Protein AF-A0A2S5NII6-F1 (afdb_monomer)

Radius of gyration: 11.16 Å; Cα contacts (8 Å, |Δi|>4): 34; chains: 1; bounding box: 27×22×27 Å

Sequence (57 aa):
MLEKIIAAVATWIIGVISSMGYGGVVLLMAIESACIPLPSEIIMPFAGFLVSKGEMT

Mean predicted aligned error: 5.06 Å

Foldseek 3Di:
DVVVVLVVLLVVLLVQCLVQAPNSLVVVVVVVVVVDDHDVVSSVVSSVVCVVVVNHD

Secondary structure (DSSP, 8-state):
-HHHHHHHHHHHHHHHHHHHHHHHHHHHHHHHHTT----HHHHHHHHHHHHHTT---

pLDDT: mean 82.82, std 5.33, range [62.41, 87.94]

Solvent-accessible surface area (backbone atoms only — not comparable to full-atom values): 3251 Å² total; per-residue (Å²): 115,66,65,60,52,51,51,53,51,49,56,49,51,51,52,43,31,74,74,40,24,53,61,25,50,54,52,49,53,52,45,36,72,69,75,42,93,61,68,59,83,54,55,53,59,52,50,52,50,34,51,75,70,66,70,50,97

Structure (mmCIF, N/CA/C/O backbone):
data_AF-A0A2S5NII6-F1
#
_entry.id   AF-A0A2S5NII6-F1
#
loop_
_atom_site.group_PDB
_atom_site.id
_atom_site.type_symbol
_atom_site.label_atom_id
_atom_site.label_alt_id
_atom_site.label_comp_id
_atom_site.label_asym_id
_atom_site.label_entity_id
_atom_site.label_seq_id
_atom_site.pdbx_PDB_ins_code
_atom_site.Cartn_x
_atom_site.Cartn_y
_atom_site.Cartn_z
_atom_site.occupancy
_atom_site.B_iso_or_equiv
_atom_site.auth_seq_id
_atom_site.auth_comp_id
_atom_site.auth_asym_id
_atom_site.auth_atom_id
_atom_site.pdbx_PDB_model_num
ATOM 1 N N . MET A 1 1 ? 14.200 6.252 -17.275 1.00 64.38 1 MET A N 1
ATOM 2 C CA . MET A 1 1 ? 13.311 5.180 -17.807 1.00 64.38 1 MET A CA 1
ATOM 3 C C . MET A 1 1 ? 12.670 4.387 -16.673 1.00 64.38 1 MET A C 1
ATOM 5 O O . MET A 1 1 ? 11.454 4.256 -16.675 1.00 64.38 1 MET A O 1
ATOM 9 N N . LEU A 1 2 ? 13.457 3.938 -15.688 1.00 70.31 2 LEU A N 1
ATOM 10 C CA . LEU A 1 2 ? 12.985 3.196 -14.511 1.00 70.31 2 LEU A CA 1
ATOM 11 C C . LEU A 1 2 ? 11.949 3.968 -13.665 1.00 70.31 2 LEU A C 1
ATOM 13 O O . LEU A 1 2 ? 10.933 3.402 -13.285 1.00 70.31 2 LEU A O 1
ATOM 17 N N . GLU A 1 3 ? 12.136 5.277 -13.459 1.00 78.19 3 GLU A N 1
ATOM 18 C CA . GLU A 1 3 ? 11.193 6.126 -12.700 1.00 78.19 3 GLU A CA 1
ATOM 19 C C . GLU A 1 3 ? 9.777 6.143 -13.288 1.00 78.19 3 GLU A C 1
ATOM 21 O O . GLU A 1 3 ? 8.802 6.149 -12.545 1.00 78.19 3 GLU A O 1
ATOM 26 N N . LYS A 1 4 ? 9.639 6.103 -14.622 1.00 80.31 4 LYS A N 1
ATOM 27 C CA . LYS A 1 4 ? 8.319 6.062 -15.273 1.00 80.31 4 LYS A CA 1
ATOM 28 C C . LYS A 1 4 ? 7.607 4.735 -15.028 1.00 80.31 4 LYS A C 1
ATOM 30 O O . LYS A 1 4 ? 6.390 4.720 -14.885 1.00 80.31 4 LYS A O 1
ATOM 35 N N . ILE A 1 5 ? 8.365 3.640 -14.980 1.00 80.25 5 ILE A N 1
ATOM 36 C CA . ILE A 1 5 ? 7.837 2.304 -14.690 1.00 80.25 5 ILE A CA 1
ATOM 37 C C . ILE A 1 5 ? 7.390 2.243 -13.229 1.00 80.25 5 ILE A C 1
ATOM 39 O O . ILE A 1 5 ? 6.269 1.829 -12.960 1.00 80.25 5 ILE A O 1
ATOM 43 N N . ILE A 1 6 ? 8.217 2.735 -12.303 1.00 81.50 6 ILE A N 1
ATOM 44 C CA . ILE A 1 6 ? 7.881 2.790 -10.874 1.00 81.50 6 ILE A CA 1
ATOM 45 C C . ILE A 1 6 ? 6.648 3.669 -10.644 1.00 81.50 6 ILE A C 1
ATOM 47 O O . ILE A 1 6 ? 5.738 3.257 -9.934 1.00 81.50 6 ILE A O 1
ATOM 51 N N . ALA A 1 7 ? 6.571 4.839 -11.284 1.00 82.62 7 ALA A N 1
ATOM 52 C CA . ALA A 1 7 ? 5.410 5.719 -11.183 1.00 82.62 7 ALA A CA 1
ATOM 53 C C . ALA A 1 7 ? 4.133 5.061 -11.731 1.00 82.62 7 ALA A C 1
ATOM 55 O O . ALA A 1 7 ? 3.092 5.122 -11.083 1.00 82.62 7 ALA A O 1
ATOM 56 N N . ALA A 1 8 ? 4.209 4.385 -12.882 1.00 85.44 8 ALA A N 1
ATOM 57 C CA . ALA A 1 8 ? 3.065 3.676 -13.456 1.00 85.44 8 ALA A CA 1
ATOM 58 C C . ALA A 1 8 ? 2.577 2.533 -12.550 1.00 85.44 8 ALA A C 1
ATOM 60 O O . ALA A 1 8 ? 1.376 2.396 -12.319 1.00 85.44 8 ALA A O 1
ATOM 61 N N . VAL A 1 9 ? 3.508 1.751 -11.993 1.00 84.88 9 VAL A N 1
ATOM 62 C CA . VAL A 1 9 ? 3.204 0.680 -11.034 1.00 84.88 9 VAL A CA 1
ATOM 63 C C . VAL A 1 9 ? 2.607 1.259 -9.749 1.00 84.88 9 VAL A C 1
ATOM 65 O O . VAL A 1 9 ? 1.588 0.763 -9.282 1.00 84.88 9 VAL A O 1
ATOM 68 N N . ALA A 1 10 ? 3.164 2.346 -9.213 1.00 83.56 10 ALA A N 1
ATOM 69 C CA . ALA A 1 10 ? 2.647 3.010 -8.018 1.00 83.56 10 ALA A CA 1
ATOM 70 C C . ALA A 1 10 ? 1.218 3.538 -8.216 1.00 83.56 10 ALA A C 1
ATOM 72 O O . ALA A 1 10 ? 0.358 3.307 -7.370 1.00 83.56 10 ALA A O 1
ATOM 73 N N . THR A 1 11 ? 0.923 4.191 -9.345 1.00 85.50 11 THR A N 1
ATOM 74 C CA . THR A 1 11 ? -0.444 4.636 -9.660 1.00 85.50 11 THR A CA 1
ATOM 75 C C . THR A 1 11 ? -1.412 3.458 -9.769 1.00 85.50 11 THR A 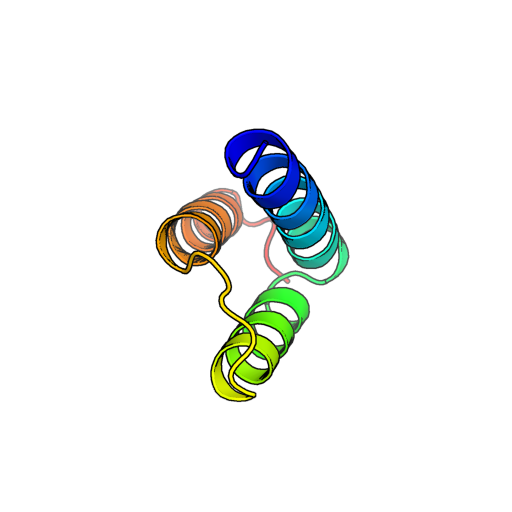C 1
ATOM 77 O O . THR A 1 11 ? -2.537 3.548 -9.281 1.00 85.50 11 THR A O 1
ATOM 80 N N . TRP A 1 12 ? -0.977 2.341 -10.359 1.00 87.81 12 TRP A N 1
ATOM 81 C CA . TRP A 1 12 ? -1.793 1.131 -10.446 1.00 87.81 12 TRP A CA 1
ATOM 82 C C . TRP A 1 12 ? -2.091 0.537 -9.062 1.00 87.81 12 TRP A C 1
ATOM 84 O O . TRP A 1 12 ? -3.252 0.291 -8.743 1.00 87.81 12 TRP A O 1
ATOM 94 N N . ILE A 1 13 ? -1.069 0.398 -8.212 1.00 85.38 13 ILE A N 1
ATOM 95 C CA . ILE A 1 13 ? -1.187 -0.043 -6.814 1.00 85.38 13 ILE A CA 1
ATOM 96 C C . ILE A 1 13 ? -2.200 0.824 -6.058 1.00 85.38 13 ILE A C 1
ATOM 98 O O . ILE A 1 13 ? -3.121 0.301 -5.435 1.00 85.38 13 ILE A O 1
ATOM 102 N N . ILE A 1 14 ? -2.054 2.150 -6.134 1.00 85.62 14 ILE A N 1
ATOM 103 C CA . ILE A 1 14 ? -2.940 3.107 -5.461 1.00 85.62 14 ILE A CA 1
ATOM 104 C C . ILE A 1 14 ? -4.389 2.925 -5.928 1.00 85.62 14 ILE A C 1
ATOM 106 O O . ILE A 1 14 ? -5.298 2.923 -5.101 1.00 85.62 14 ILE A O 1
ATOM 110 N N . GLY A 1 15 ? -4.611 2.709 -7.229 1.00 86.56 15 GLY A N 1
ATOM 111 C CA . GLY A 1 15 ? -5.937 2.415 -7.778 1.00 86.56 15 GLY A CA 1
ATOM 112 C C . GLY A 1 15 ? -6.540 1.115 -7.233 1.00 86.56 15 GLY A C 1
ATOM 113 O O . GLY A 1 15 ? -7.715 1.088 -6.871 1.00 86.56 15 GLY A O 1
ATOM 114 N N . VAL A 1 16 ? -5.735 0.056 -7.109 1.00 87.06 16 VAL A N 1
ATOM 115 C CA . VAL A 1 16 ? -6.172 -1.230 -6.539 1.00 87.06 16 VAL A CA 1
ATOM 116 C C . VAL A 1 16 ? -6.533 -1.085 -5.060 1.00 87.06 16 VAL A C 1
ATOM 118 O O . VAL A 1 16 ? -7.613 -1.512 -4.656 1.00 87.06 16 VAL A O 1
ATOM 121 N N . ILE A 1 17 ? -5.678 -0.446 -4.254 1.00 86.88 17 ILE A N 1
ATOM 122 C CA . ILE A 1 17 ? -5.933 -0.239 -2.818 1.00 86.88 17 ILE A CA 1
ATOM 123 C C . ILE A 1 17 ? -7.155 0.665 -2.618 1.00 86.88 17 ILE A C 1
ATOM 125 O O . ILE A 1 17 ? -8.009 0.363 -1.792 1.00 86.88 17 ILE A O 1
ATOM 129 N N . SER A 1 18 ? -7.284 1.739 -3.402 1.00 83.69 18 SER A N 1
ATOM 130 C CA . SER A 1 18 ? -8.425 2.655 -3.305 1.00 83.69 18 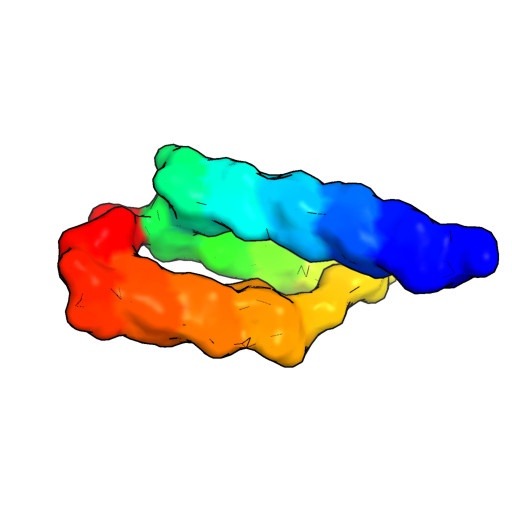SER A CA 1
ATOM 131 C C . SER A 1 18 ? -9.753 1.990 -3.667 1.00 83.69 18 SER A C 1
ATOM 133 O O . SER A 1 18 ? -10.786 2.413 -3.159 1.00 83.69 18 SER A O 1
ATOM 135 N N . SER A 1 19 ? -9.751 0.986 -4.549 1.00 85.31 19 SER A N 1
ATOM 136 C CA . SER A 1 19 ? -10.978 0.301 -4.966 1.00 85.31 19 SER A CA 1
ATOM 137 C C . SER A 1 19 ? -11.311 -0.930 -4.124 1.00 85.31 19 SER A C 1
ATOM 139 O O . SER A 1 19 ? -12.476 -1.316 -4.072 1.00 85.31 19 SER A O 1
ATOM 141 N N . MET A 1 20 ? -10.309 -1.586 -3.532 1.00 82.38 20 MET A N 1
ATOM 142 C CA . MET A 1 20 ? -10.450 -2.903 -2.896 1.00 82.38 20 MET A CA 1
ATOM 143 C C . MET A 1 20 ? -10.080 -2.898 -1.402 1.00 82.38 20 MET A C 1
ATOM 145 O O . MET A 1 20 ? -10.176 -3.934 -0.746 1.00 82.38 20 MET A O 1
ATOM 149 N N . GLY A 1 21 ? -9.646 -1.759 -0.853 1.00 84.56 21 GLY A N 1
ATOM 150 C CA . GLY A 1 21 ? -9.372 -1.585 0.574 1.00 84.56 21 GLY A CA 1
ATOM 151 C C . GLY A 1 21 ? -8.359 -2.597 1.110 1.00 84.56 21 GLY A C 1
ATOM 152 O O . GLY A 1 21 ? -7.294 -2.805 0.516 1.00 84.56 21 GLY A O 1
ATOM 153 N N . TYR A 1 22 ? -8.699 -3.263 2.219 1.00 82.94 22 TYR A N 1
ATOM 154 C CA . TYR A 1 22 ? -7.848 -4.301 2.811 1.00 82.94 22 TYR A CA 1
ATOM 155 C C . TYR A 1 22 ? -7.611 -5.485 1.869 1.00 82.94 22 TYR A C 1
ATOM 157 O O . TYR A 1 22 ? -6.500 -6.019 1.826 1.00 82.94 22 TYR A O 1
ATOM 165 N N . GLY A 1 23 ? -8.613 -5.863 1.071 1.00 84.94 23 GLY A N 1
ATOM 166 C CA . GLY A 1 23 ? -8.480 -6.934 0.080 1.00 84.94 23 GLY A CA 1
ATOM 167 C C . GLY A 1 23 ? -7.431 -6.611 -0.986 1.00 84.94 23 GLY A C 1
ATOM 168 O O . GLY A 1 23 ? -6.646 -7.479 -1.367 1.00 84.94 23 GLY A O 1
ATOM 169 N N . GLY A 1 24 ? -7.351 -5.341 -1.394 1.00 87.56 24 GLY A N 1
ATOM 170 C CA . GLY A 1 24 ? -6.332 -4.855 -2.324 1.00 87.56 24 GLY A CA 1
ATOM 171 C C . GLY A 1 24 ? -4.924 -4.962 -1.749 1.00 87.56 24 GLY A C 1
ATOM 172 O O . GLY A 1 24 ? -4.021 -5.436 -2.432 1.00 87.56 24 GLY A O 1
ATOM 173 N N . VAL A 1 25 ? -4.741 -4.589 -0.479 1.00 87.69 25 VAL A N 1
ATOM 174 C CA . VAL A 1 25 ? -3.443 -4.694 0.211 1.00 87.69 25 VAL A CA 1
ATOM 175 C C . VAL A 1 25 ? -2.991 -6.150 0.316 1.00 87.69 25 VAL A C 1
ATOM 177 O O . VAL A 1 25 ? -1.856 -6.456 -0.036 1.00 87.69 25 VAL A O 1
ATOM 180 N N . VAL A 1 26 ? -3.872 -7.063 0.737 1.00 87.81 26 VAL A N 1
ATOM 181 C CA . VAL A 1 26 ? -3.545 -8.498 0.844 1.00 87.81 26 VAL A CA 1
ATOM 182 C C . VAL A 1 26 ? -3.161 -9.081 -0.516 1.00 87.81 26 VAL A C 1
ATOM 184 O O . VAL A 1 26 ? -2.177 -9.811 -0.621 1.00 87.81 26 VAL A O 1
ATOM 187 N N . LEU A 1 27 ? -3.897 -8.725 -1.570 1.00 87.94 27 LEU A N 1
ATOM 188 C CA . LEU A 1 27 ? -3.610 -9.170 -2.929 1.00 87.94 27 LEU A CA 1
ATOM 189 C C . LEU A 1 27 ? -2.262 -8.633 -3.427 1.00 87.94 27 LEU A C 1
ATOM 191 O O . LEU A 1 27 ? -1.471 -9.389 -3.983 1.00 87.94 27 LEU A O 1
ATOM 195 N N . LEU A 1 28 ? -1.963 -7.357 -3.190 1.00 87.69 28 LEU A N 1
ATOM 196 C CA . LEU A 1 28 ? -0.692 -6.747 -3.582 1.00 87.69 28 LEU A CA 1
ATOM 197 C C . LEU A 1 28 ? 0.502 -7.341 -2.827 1.00 87.69 28 LEU A C 1
ATOM 199 O O . LEU A 1 28 ? 1.530 -7.597 -3.444 1.00 87.69 28 LEU A O 1
ATOM 203 N N .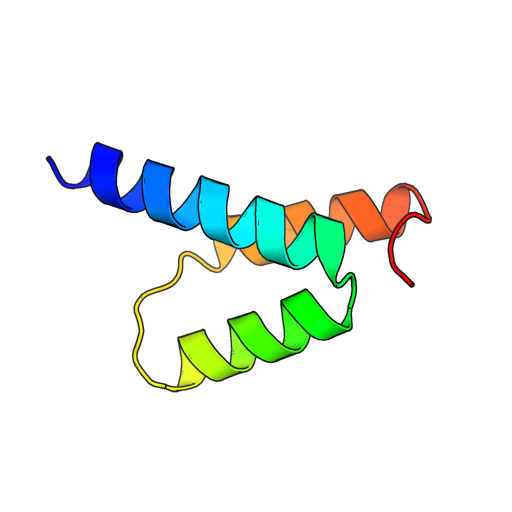 MET A 1 29 ? 0.351 -7.629 -1.534 1.00 86.81 29 MET A N 1
ATOM 204 C CA . MET A 1 29 ? 1.372 -8.323 -0.741 1.00 86.81 29 MET A CA 1
ATOM 205 C C . MET A 1 29 ? 1.585 -9.765 -1.234 1.00 86.81 29 MET A C 1
ATOM 207 O O . MET A 1 29 ? 2.715 -10.244 -1.296 1.00 86.81 29 MET A O 1
ATOM 211 N N . ALA A 1 30 ? 0.521 -10.460 -1.652 1.00 87.19 30 ALA A N 1
ATOM 212 C CA . ALA A 1 30 ? 0.640 -11.785 -2.261 1.00 87.19 30 ALA A CA 1
ATOM 213 C C . ALA A 1 30 ? 1.362 -11.740 -3.623 1.00 87.19 30 ALA A C 1
ATOM 215 O O . ALA A 1 30 ? 2.155 -12.626 -3.934 1.00 87.19 30 ALA A O 1
ATOM 216 N N . ILE A 1 31 ? 1.120 -10.694 -4.420 1.00 86.44 31 ILE A N 1
ATOM 217 C CA . ILE A 1 31 ? 1.808 -10.448 -5.696 1.00 86.44 31 ILE A CA 1
ATOM 218 C C . ILE A 1 31 ? 3.286 -10.109 -5.469 1.00 86.44 31 ILE A C 1
ATOM 220 O O . ILE A 1 31 ? 4.139 -10.642 -6.176 1.00 86.44 31 ILE A O 1
ATOM 224 N N . GLU A 1 32 ? 3.606 -9.275 -4.477 1.00 83.38 32 GLU A N 1
ATOM 225 C CA . GLU A 1 32 ? 4.991 -8.996 -4.078 1.00 83.38 32 GLU A CA 1
ATOM 226 C C . GLU A 1 32 ? 5.714 -10.298 -3.700 1.00 83.38 32 GLU A C 1
ATOM 228 O O . GLU A 1 32 ? 6.805 -10.591 -4.194 1.00 83.38 32 GLU A O 1
ATOM 233 N N . SER A 1 33 ? 5.038 -11.154 -2.926 1.00 82.81 33 SER A N 1
ATOM 234 C CA . SER A 1 33 ? 5.548 -12.476 -2.562 1.00 82.81 33 SER A CA 1
ATOM 235 C C . SER A 1 33 ? 5.759 -13.408 -3.765 1.00 82.81 33 SER A C 1
ATOM 237 O O . SER A 1 33 ? 6.538 -14.354 -3.651 1.00 82.81 33 SER A O 1
ATOM 239 N N . ALA A 1 34 ? 5.122 -13.160 -4.916 1.00 84.81 34 ALA A N 1
ATOM 240 C CA . ALA A 1 34 ? 5.308 -13.913 -6.161 1.00 84.81 34 ALA A CA 1
ATOM 241 C C . ALA A 1 34 ? 6.545 -13.464 -6.979 1.00 84.81 34 ALA A C 1
ATOM 243 O O . ALA A 1 34 ? 6.604 -13.692 -8.188 1.00 84.81 34 ALA A O 1
ATOM 244 N N . CYS A 1 35 ? 7.535 -12.832 -6.333 1.00 78.50 35 CYS A N 1
ATOM 245 C CA . CYS A 1 35 ? 8.742 -12.252 -6.942 1.00 78.50 35 CYS A CA 1
ATOM 246 C C . CYS A 1 35 ? 8.485 -11.087 -7.914 1.00 78.50 35 CYS A C 1
ATOM 248 O O . CYS A 1 35 ? 9.358 -10.759 -8.722 1.00 78.50 35 CYS A O 1
ATOM 250 N N . ILE A 1 36 ? 7.327 -10.426 -7.841 1.00 78.81 36 ILE A N 1
ATOM 251 C CA . ILE A 1 36 ? 7.105 -9.177 -8.574 1.00 78.81 36 ILE A CA 1
ATOM 252 C C . ILE A 1 36 ? 7.663 -8.041 -7.707 1.00 78.81 36 ILE A C 1
ATOM 254 O O . ILE A 1 36 ? 7.176 -7.848 -6.595 1.00 78.81 36 ILE A O 1
ATOM 258 N N . PRO A 1 37 ? 8.677 -7.287 -8.173 1.00 72.38 37 PRO A N 1
ATOM 259 C CA . PRO A 1 37 ? 9.302 -6.234 -7.380 1.00 72.38 37 PRO A CA 1
ATOM 260 C C . PRO A 1 37 ? 8.346 -5.042 -7.240 1.00 72.38 37 PRO A C 1
ATOM 262 O O . PRO A 1 37 ? 8.354 -4.118 -8.056 1.00 72.38 37 PRO A O 1
ATOM 265 N N . LEU A 1 38 ? 7.493 -5.086 -6.215 1.00 79.31 38 LEU A N 1
ATOM 266 C CA . LEU A 1 38 ? 6.599 -3.998 -5.833 1.00 79.31 38 LEU A CA 1
ATOM 267 C C . LEU A 1 38 ? 7.236 -3.179 -4.697 1.00 79.31 38 LEU A C 1
ATOM 269 O O . LEU A 1 38 ? 7.720 -3.756 -3.726 1.00 79.31 38 LEU A O 1
ATOM 273 N N . PRO A 1 39 ? 7.238 -1.837 -4.783 1.00 79.75 39 PRO A N 1
ATOM 274 C CA . PRO A 1 39 ? 7.793 -0.981 -3.738 1.00 79.75 39 PRO A CA 1
ATOM 275 C C . PRO A 1 39 ? 6.870 -0.954 -2.506 1.00 79.75 39 PRO A C 1
ATOM 277 O O . PRO A 1 39 ? 5.899 -0.190 -2.450 1.00 79.75 39 PRO A O 1
ATOM 280 N N . SER A 1 40 ? 7.173 -1.795 -1.515 1.00 79.31 40 SER A N 1
ATOM 281 C CA . SER A 1 40 ? 6.412 -1.917 -0.259 1.00 79.31 40 SER A CA 1
ATOM 282 C C . SER A 1 40 ? 6.338 -0.601 0.538 1.00 79.31 40 SER A C 1
ATOM 284 O O . SER A 1 40 ? 5.336 -0.325 1.203 1.00 79.31 40 SER A O 1
ATOM 286 N N . GLU A 1 41 ? 7.335 0.274 0.369 1.00 83.00 41 GLU A N 1
ATOM 287 C CA . GLU A 1 41 ? 7.422 1.624 0.931 1.00 83.00 41 GLU A CA 1
ATOM 288 C C . GLU A 1 41 ? 6.319 2.566 0.448 1.00 83.00 41 GLU A C 1
ATOM 290 O O . GLU A 1 41 ? 6.124 3.615 1.050 1.00 83.00 41 GLU A O 1
ATOM 295 N N . ILE A 1 42 ? 5.597 2.228 -0.624 1.00 81.44 42 ILE A N 1
ATOM 296 C CA . ILE A 1 42 ? 4.433 3.000 -1.081 1.00 81.44 42 ILE A CA 1
ATOM 297 C C . ILE A 1 42 ? 3.133 2.342 -0.616 1.00 81.44 42 ILE A C 1
ATOM 299 O O . ILE A 1 42 ? 2.218 3.035 -0.173 1.00 81.44 42 ILE A O 1
ATOM 303 N N . ILE A 1 43 ? 3.063 1.008 -0.662 1.00 83.69 43 ILE A N 1
ATOM 304 C CA . ILE A 1 43 ? 1.871 0.233 -0.290 1.00 83.69 43 ILE A CA 1
ATOM 305 C C . ILE A 1 43 ? 1.512 0.466 1.182 1.00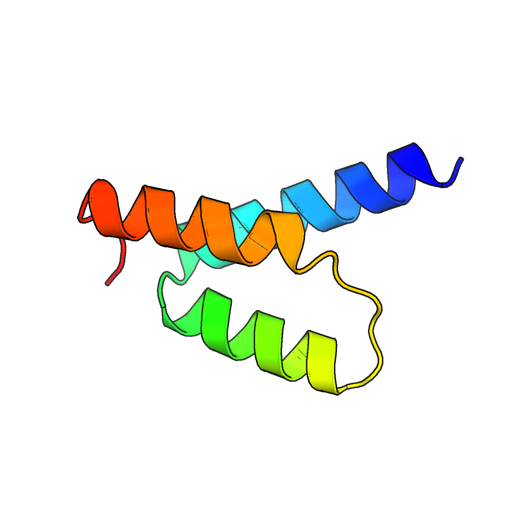 83.69 43 ILE A C 1
ATOM 307 O O . ILE A 1 43 ? 0.378 0.831 1.489 1.00 83.69 43 ILE A O 1
ATOM 311 N N . MET A 1 44 ? 2.473 0.284 2.094 1.00 85.38 44 MET A N 1
ATOM 312 C CA . MET A 1 44 ? 2.214 0.329 3.536 1.00 85.38 44 MET A CA 1
ATOM 313 C C . MET A 1 44 ? 1.807 1.714 4.067 1.00 85.38 44 MET A C 1
ATOM 315 O O . MET A 1 44 ? 0.797 1.790 4.769 1.00 85.38 44 MET A O 1
ATOM 319 N N . PRO A 1 45 ? 2.506 2.824 3.757 1.00 86.50 45 PRO A N 1
ATOM 320 C CA . PRO A 1 45 ? 2.065 4.140 4.216 1.00 86.50 45 PRO A CA 1
ATOM 321 C C . PRO A 1 45 ? 0.760 4.601 3.561 1.00 86.50 45 PRO A C 1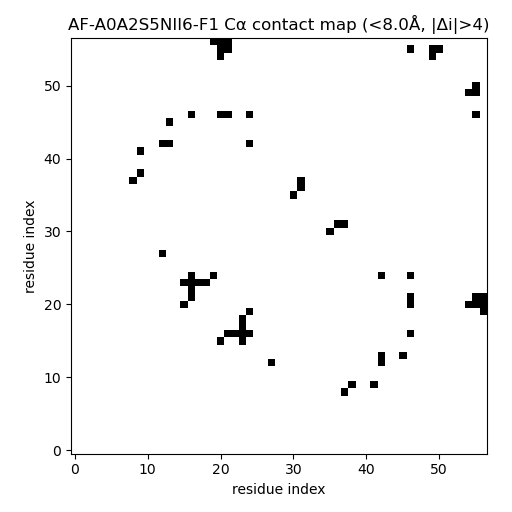
ATOM 323 O O . PRO A 1 45 ? -0.026 5.278 4.221 1.00 86.50 45 PRO A O 1
ATOM 326 N N . PHE A 1 46 ? 0.477 4.216 2.310 1.00 85.06 46 PHE A N 1
ATOM 327 C CA . PHE A 1 46 ? -0.808 4.539 1.684 1.00 85.06 46 PHE A CA 1
ATOM 328 C C . PHE A 1 46 ? -1.967 3.758 2.313 1.00 85.06 46 PHE A C 1
ATOM 3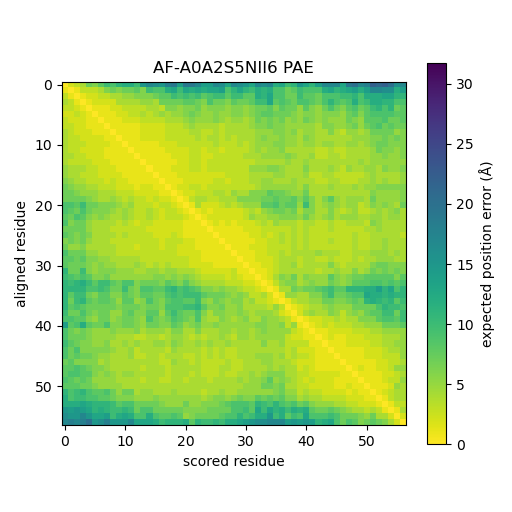30 O O . PHE A 1 46 ? -3.013 4.335 2.607 1.00 85.06 46 PHE A O 1
ATOM 337 N N . ALA A 1 47 ? -1.761 2.470 2.602 1.00 85.38 47 ALA A N 1
ATOM 338 C CA . ALA A 1 47 ? -2.706 1.687 3.389 1.00 85.38 47 ALA A CA 1
ATOM 339 C C . ALA A 1 47 ? -2.923 2.330 4.770 1.00 85.38 47 ALA A C 1
ATOM 341 O O . ALA A 1 47 ? -4.054 2.629 5.133 1.00 85.38 47 ALA A O 1
ATOM 342 N N . GLY A 1 48 ? -1.855 2.66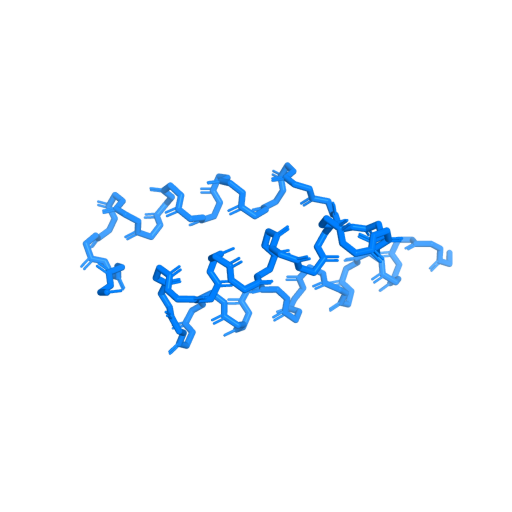1 5.504 1.00 86.19 48 GLY A N 1
ATOM 343 C CA . GLY A 1 48 ? -1.956 3.343 6.800 1.00 86.19 48 GLY A CA 1
ATOM 344 C C . GLY A 1 48 ? -2.718 4.674 6.741 1.00 86.19 48 GLY A C 1
ATOM 345 O O . GLY A 1 4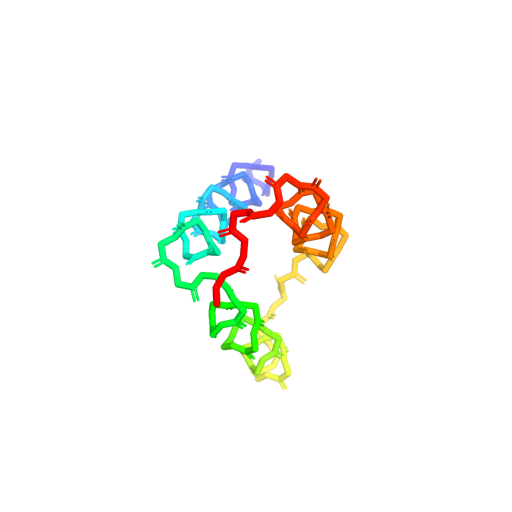8 ? -3.515 4.971 7.631 1.00 86.19 48 GLY A O 1
ATOM 346 N N . PHE A 1 49 ? -2.540 5.450 5.668 1.00 87.12 49 PHE A N 1
ATOM 347 C CA . PHE A 1 49 ? -3.305 6.673 5.421 1.00 87.12 49 PHE A CA 1
ATOM 348 C C . PHE A 1 49 ? -4.805 6.398 5.237 1.00 87.12 49 PHE A C 1
ATOM 350 O O . PHE A 1 49 ? -5.628 7.071 5.857 1.00 87.12 49 PHE A O 1
ATOM 357 N N . LEU A 1 50 ? -5.172 5.395 4.435 1.00 84.94 50 LEU A N 1
ATOM 358 C CA . LEU A 1 50 ? -6.572 5.021 4.228 1.00 84.94 50 LEU A CA 1
ATOM 359 C C . LEU A 1 50 ? -7.215 4.452 5.503 1.00 84.94 50 LEU A C 1
ATOM 361 O O . LEU A 1 50 ? -8.372 4.774 5.782 1.00 84.94 50 LEU A O 1
ATOM 365 N N . VAL A 1 51 ? -6.472 3.678 6.312 1.00 86.94 51 VAL A N 1
ATOM 366 C CA . VAL A 1 51 ? -6.922 3.246 7.653 1.00 86.94 51 VAL A CA 1
ATOM 367 C C . VAL A 1 51 ? -7.206 4.467 8.518 1.00 86.94 51 VAL A C 1
ATOM 369 O O . VAL A 1 51 ? -8.275 4.565 9.113 1.00 86.94 51 VAL A O 1
ATOM 372 N N . SER A 1 52 ? -6.269 5.419 8.568 1.00 85.44 52 SER A N 1
ATOM 373 C CA . SER A 1 52 ? -6.416 6.638 9.368 1.00 85.44 52 SER A CA 1
ATOM 374 C C . SER A 1 52 ? -7.602 7.493 8.926 1.00 85.44 52 SER A C 1
ATOM 376 O O . SER A 1 52 ? -8.165 8.223 9.740 1.00 85.44 52 SER A O 1
ATOM 378 N N . LYS A 1 53 ? -7.972 7.426 7.648 1.00 85.19 53 LYS A N 1
ATOM 379 C CA . LYS A 1 53 ? -9.150 8.091 7.100 1.00 8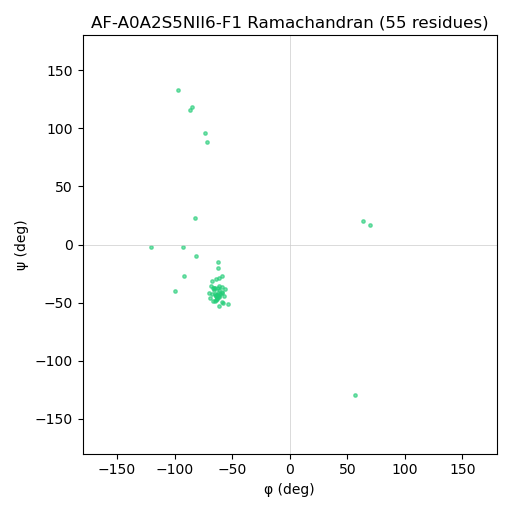5.19 53 LYS A CA 1
ATOM 380 C C . LYS A 1 53 ? -10.462 7.333 7.325 1.00 85.19 53 LYS A C 1
ATOM 382 O O . LYS A 1 53 ? -11.521 7.898 7.067 1.00 85.19 53 LYS A O 1
ATOM 387 N N . GLY A 1 54 ? -10.408 6.088 7.799 1.00 81.88 54 GLY A N 1
ATOM 388 C CA . GLY A 1 54 ? -11.580 5.221 7.930 1.00 81.88 54 GLY A CA 1
ATOM 389 C C . GLY A 1 54 ? -12.156 4.761 6.586 1.00 81.88 54 GLY A C 1
ATOM 390 O O . GLY A 1 54 ? -13.294 4.311 6.541 1.00 81.88 54 GLY A O 1
ATOM 391 N N . GLU A 1 55 ? -11.389 4.885 5.497 1.00 77.25 55 GLU A N 1
ATOM 392 C CA . GLU A 1 55 ? -11.809 4.511 4.136 1.00 77.25 55 GLU A CA 1
ATOM 393 C C . GLU A 1 55 ? -11.411 3.065 3.776 1.00 77.25 55 GLU A C 1
ATOM 395 O O . GLU A 1 55 ? -11.754 2.576 2.701 1.00 77.25 55 GLU A O 1
ATOM 400 N N . MET A 1 56 ? -10.714 2.348 4.667 1.00 74.69 56 MET A N 1
ATOM 401 C CA . MET A 1 56 ? -10.454 0.916 4.490 1.00 74.69 56 MET A CA 1
ATOM 402 C C . MET A 1 56 ? -11.607 0.084 5.048 1.00 74.69 56 MET A C 1
ATOM 404 O O . MET A 1 56 ? -11.858 0.093 6.253 1.00 74.69 56 MET A O 1
ATOM 408 N N . THR A 1 57 ? -12.275 -0.632 4.144 1.00 62.41 57 THR A N 1
ATOM 409 C CA . THR A 1 57 ? -13.323 -1.623 4.430 1.00 62.41 57 THR A CA 1
ATOM 410 C C . THR A 1 57 ? -12.813 -3.042 4.228 1.00 62.41 57 THR A C 1
ATOM 412 O O . THR A 1 57 ? -11.797 -3.217 3.505 1.00 62.41 57 THR A O 1
#